Protein AF-A0A932M9T5-F1 (afdb_monomer)

Secondary structure (DSSP, 8-state):
-EEE-HHHHHHHHHHHHTTT-------EEEE-SGGGGGG--HHHHHHHHHHHHHT-TT-S-EEE--TTS--GGGHHHHHHHHSS-EEEHHHHHHHHHHHHTT-----TTS-TGGG--

Foldseek 3Di:
DEQAADVVVVVVCVVVVVVVDHDPFDDHVHDDDLVVLVVDDLVNVLVVQVVRLVVCVVDQEAEYEDPSRPCQQVQQVSCVVSVHHYYYPVLQVVLVVCVVVVNPDQDPNRTPSSNDD

Structure (mmCIF, N/CA/C/O backbone):
data_AF-A0A932M9T5-F1
#
_entry.id   AF-A0A932M9T5-F1
#
loop_
_atom_site.group_PDB
_atom_site.id
_atom_site.type_symbol
_atom_site.label_atom_id
_atom_site.label_alt_id
_atom_site.label_comp_id
_atom_site.label_asym_id
_atom_site.label_entity_id
_atom_site.label_seq_id
_atom_site.pdbx_PDB_ins_code
_atom_site.Cartn_x
_atom_site.Cartn_y
_atom_site.Cartn_z
_atom_site.occupancy
_atom_site.B_iso_or_equiv
_atom_site.auth_seq_id
_atom_site.auth_comp_id
_atom_site.auth_asym_id
_atom_site.auth_atom_id
_atom_site.pdbx_PDB_model_num
ATOM 1 N N . MET A 1 1 ? -1.866 3.970 2.776 1.00 90.44 1 MET A N 1
ATOM 2 C CA . MET A 1 1 ? -0.704 4.439 3.565 1.00 90.44 1 MET A CA 1
ATOM 3 C C . MET A 1 1 ? 0.364 4.945 2.610 1.00 90.44 1 MET A C 1
ATOM 5 O O . MET A 1 1 ? 0.526 4.365 1.544 1.00 90.44 1 MET A O 1
ATOM 9 N N . THR A 1 2 ? 1.087 6.006 2.955 1.00 93.06 2 THR A N 1
ATOM 10 C CA . THR A 1 2 ? 2.155 6.556 2.104 1.00 93.06 2 THR A CA 1
ATOM 11 C C . THR A 1 2 ? 3.406 6.860 2.935 1.00 93.06 2 THR A C 1
ATOM 13 O O . THR A 1 2 ? 3.322 6.959 4.159 1.00 93.06 2 THR A O 1
ATOM 16 N N . PRO A 1 3 ? 4.584 7.037 2.318 1.00 91.19 3 PRO A N 1
ATOM 17 C CA . PRO A 1 3 ? 5.711 7.614 3.033 1.00 91.19 3 PRO A CA 1
ATOM 18 C C . PRO A 1 3 ? 5.731 9.149 2.994 1.00 91.19 3 PRO A C 1
ATOM 20 O O . PRO A 1 3 ? 6.557 9.757 3.660 1.00 91.19 3 PRO A O 1
ATOM 23 N N . TYR A 1 4 ? 4.864 9.786 2.208 1.00 91.62 4 TYR A N 1
ATOM 24 C CA . TYR A 1 4 ? 5.035 11.180 1.811 1.00 91.62 4 TYR A CA 1
ATOM 25 C C . TYR A 1 4 ? 4.551 12.195 2.852 1.00 91.62 4 TYR A C 1
ATOM 27 O O . TYR A 1 4 ? 3.739 11.878 3.728 1.00 91.62 4 TYR A O 1
ATOM 35 N N . GLY A 1 5 ? 5.004 13.440 2.683 1.00 91.56 5 GLY A N 1
ATOM 36 C CA . GLY A 1 5 ? 4.396 14.626 3.286 1.00 91.56 5 GLY A CA 1
ATOM 37 C C . GLY A 1 5 ? 3.021 14.977 2.703 1.00 91.56 5 GLY A C 1
ATOM 38 O O . GLY A 1 5 ? 2.588 14.438 1.680 1.00 91.56 5 GLY A O 1
ATOM 39 N N . GLU A 1 6 ? 2.335 15.906 3.368 1.00 91.38 6 GLU A N 1
ATOM 40 C CA . GLU A 1 6 ? 0.940 16.285 3.103 1.00 91.38 6 GLU A CA 1
ATOM 41 C C . GLU A 1 6 ? 0.694 16.722 1.652 1.00 91.38 6 GLU A C 1
ATOM 43 O O . GLU A 1 6 ? -0.165 16.152 0.984 1.00 91.38 6 GLU A O 1
ATOM 48 N N . ALA A 1 7 ? 1.536 17.607 1.1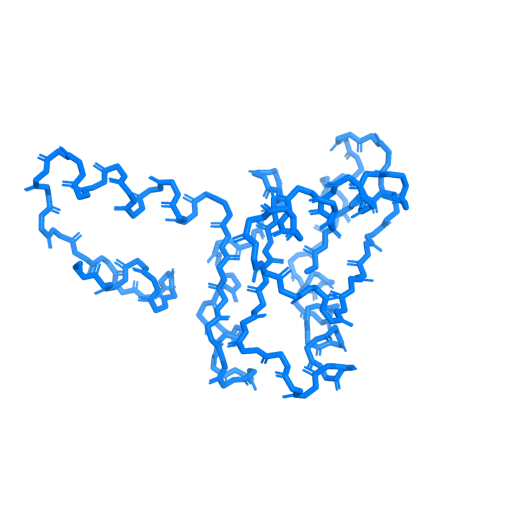07 1.00 92.25 7 ALA A N 1
ATOM 49 C CA . ALA A 1 7 ? 1.386 18.102 -0.263 1.00 92.25 7 ALA A CA 1
ATOM 50 C C . ALA A 1 7 ? 1.372 16.9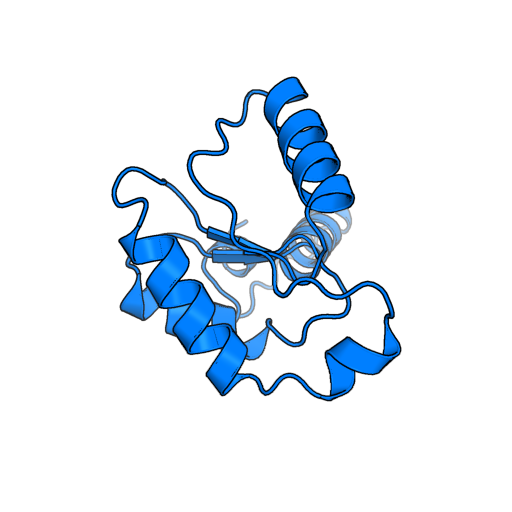78 -1.319 1.00 92.25 7 ALA A C 1
ATOM 52 O O . ALA A 1 7 ? 0.617 17.026 -2.288 1.00 92.25 7 ALA A O 1
ATOM 53 N N . THR A 1 8 ? 2.190 15.937 -1.137 1.00 92.88 8 THR A N 1
ATOM 54 C CA . THR A 1 8 ? 2.190 14.779 -2.050 1.00 92.88 8 THR A CA 1
ATOM 55 C C . THR A 1 8 ? 0.993 13.866 -1.786 1.00 92.88 8 THR A C 1
ATOM 57 O O . THR A 1 8 ? 0.426 13.303 -2.721 1.00 92.88 8 THR A O 1
ATOM 60 N N . ASN A 1 9 ? 0.562 13.730 -0.531 1.00 94.06 9 ASN A N 1
ATOM 61 C CA . ASN A 1 9 ? -0.640 12.969 -0.194 1.00 94.06 9 ASN A CA 1
ATOM 62 C C . ASN A 1 9 ? -1.898 13.572 -0.830 1.00 94.06 9 ASN A C 1
ATOM 64 O O . ASN A 1 9 ? -2.748 12.822 -1.310 1.00 94.06 9 ASN A O 1
ATOM 68 N N . ASP A 1 10 ? -1.991 14.896 -0.918 1.00 94.38 10 ASP A N 1
ATOM 69 C CA . ASP A 1 10 ? -3.107 15.573 -1.582 1.00 94.38 10 ASP A CA 1
ATOM 70 C C . ASP A 1 10 ? -3.089 15.389 -3.101 1.00 94.38 10 ASP A C 1
ATOM 72 O O . ASP A 1 10 ? -4.140 15.203 -3.722 1.00 94.38 10 ASP A O 1
ATOM 76 N N . GLN A 1 11 ? -1.900 15.328 -3.707 1.00 94.06 11 GLN A N 1
ATOM 77 C CA . GLN A 1 11 ? -1.762 14.943 -5.114 1.00 94.06 11 GLN A CA 1
ATOM 78 C C . GLN A 1 11 ? -2.237 13.505 -5.348 1.00 94.06 11 GLN A C 1
ATOM 80 O O . GLN A 1 11 ? -2.969 13.255 -6.306 1.00 94.06 11 GLN A O 1
ATOM 85 N N . VAL A 1 12 ? -1.886 12.565 -4.460 1.00 92.69 12 VAL A N 1
ATOM 86 C CA . VAL A 1 12 ? -2.369 11.174 -4.527 1.00 92.69 12 VAL A CA 1
ATOM 87 C C . VAL A 1 12 ? -3.895 11.134 -4.416 1.00 92.69 12 VAL A C 1
ATOM 89 O O . VAL A 1 12 ? -4.544 10.516 -5.261 1.00 92.69 12 VAL A O 1
ATOM 92 N N . LYS A 1 13 ? -4.485 11.834 -3.438 1.00 94.56 13 LYS A N 1
ATOM 93 C CA . LYS A 1 13 ? -5.947 11.922 -3.279 1.00 94.56 13 LYS A CA 1
ATOM 94 C C . LYS A 1 13 ? -6.623 12.461 -4.536 1.00 94.56 13 LYS A C 1
ATOM 96 O O . LYS A 1 13 ? -7.565 11.848 -5.025 1.00 94.56 13 LYS A O 1
ATOM 101 N N . THR A 1 14 ? -6.105 13.555 -5.088 1.00 95.62 14 THR A N 1
ATOM 102 C CA . THR A 1 14 ? -6.641 14.183 -6.304 1.00 95.62 14 THR A CA 1
ATOM 103 C C . THR A 1 14 ? -6.550 13.239 -7.502 1.00 95.62 14 THR A C 1
ATOM 105 O O . THR A 1 14 ? -7.518 13.058 -8.238 1.00 95.62 14 THR A O 1
ATOM 108 N N . PHE A 1 15 ? -5.402 12.586 -7.692 1.00 95.31 15 PHE A N 1
ATOM 109 C CA . PHE A 1 15 ? -5.170 11.684 -8.817 1.00 95.31 15 PHE A CA 1
ATOM 110 C C . PHE A 1 15 ? -6.145 10.500 -8.840 1.00 95.31 15 PHE A C 1
ATOM 112 O O . PHE A 1 15 ? -6.674 10.167 -9.907 1.00 95.31 15 PHE A O 1
ATOM 119 N N . PHE A 1 16 ? -6.365 9.862 -7.687 1.00 95.25 16 PHE A N 1
ATOM 120 C CA . PHE A 1 16 ? -7.285 8.730 -7.558 1.00 95.25 16 PHE A CA 1
ATOM 121 C C . PHE A 1 16 ? -8.751 9.177 -7.512 1.00 95.25 16 PHE A C 1
ATOM 123 O O . PHE A 1 16 ? -9.589 8.539 -8.148 1.00 95.25 16 PHE A O 1
ATOM 130 N N . GLY A 1 17 ? -9.045 10.314 -6.874 1.00 96.00 17 GLY A N 1
ATOM 131 C CA . GLY A 1 17 ? -10.371 10.939 -6.872 1.00 96.00 17 GLY A CA 1
ATOM 132 C C . GLY A 1 17 ? -10.880 11.230 -8.281 1.00 96.00 17 GLY A C 1
ATOM 133 O O . GLY A 1 17 ? -11.985 10.833 -8.640 1.00 96.00 17 GLY A O 1
ATOM 134 N N . ASN A 1 18 ? -10.023 11.788 -9.139 1.00 96.88 18 ASN A N 1
ATOM 135 C CA . ASN A 1 18 ? -10.345 12.042 -10.548 1.00 96.88 18 ASN A CA 1
ATOM 136 C C . ASN A 1 18 ? -10.578 10.761 -11.375 1.00 96.88 18 ASN A C 1
ATOM 138 O O . ASN A 1 18 ? -11.020 10.844 -12.518 1.00 96.88 18 ASN A O 1
ATOM 142 N N . ARG A 1 19 ? -10.267 9.580 -10.828 1.00 96.44 19 ARG A N 1
ATOM 143 C CA . ARG A 1 19 ? -10.488 8.262 -11.448 1.00 96.44 19 ARG A CA 1
ATOM 144 C C . ARG A 1 19 ? -11.649 7.495 -10.815 1.00 96.44 19 ARG A C 1
ATOM 146 O O . ARG A 1 19 ? -11.813 6.315 -11.101 1.00 96.44 19 ARG A O 1
ATOM 153 N N . GLY A 1 20 ? -12.444 8.155 -9.973 1.00 97.00 20 GLY A N 1
ATOM 154 C CA . GLY A 1 20 ? -13.628 7.571 -9.344 1.00 97.00 20 GLY A CA 1
ATOM 155 C C . GLY A 1 20 ? -13.355 6.810 -8.046 1.00 97.00 20 GLY A C 1
ATOM 156 O O . GLY A 1 20 ? -14.274 6.197 -7.516 1.00 97.00 20 GLY A O 1
ATOM 157 N N . PHE A 1 21 ? -12.133 6.853 -7.507 1.00 97.00 21 PHE A N 1
ATOM 158 C CA . PHE A 1 21 ? -11.843 6.259 -6.201 1.00 97.00 21 PHE A CA 1
ATOM 159 C C . PHE A 1 21 ? -12.120 7.250 -5.074 1.00 97.00 21 PHE A C 1
ATOM 161 O O . PHE A 1 21 ? -11.624 8.377 -5.085 1.00 97.00 21 PHE A O 1
ATOM 168 N N . GLN A 1 22 ? -12.832 6.802 -4.045 1.00 96.75 22 GLN A N 1
ATOM 169 C CA . GLN A 1 22 ? -12.983 7.558 -2.809 1.00 96.7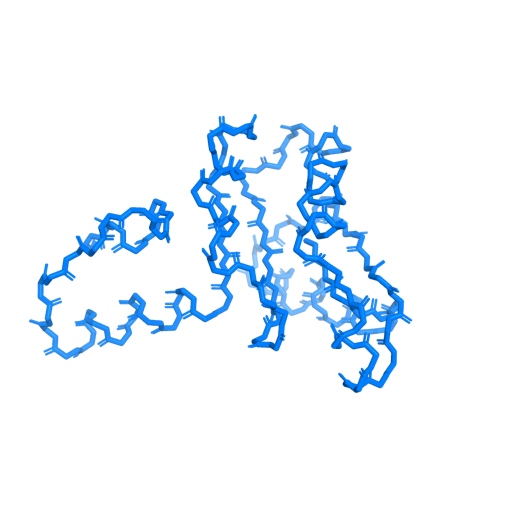5 22 GLN A CA 1
ATOM 170 C C . GLN A 1 22 ? -11.830 7.235 -1.852 1.00 96.75 22 GLN A C 1
ATOM 172 O O . GLN A 1 22 ? -11.684 6.107 -1.385 1.00 96.75 22 G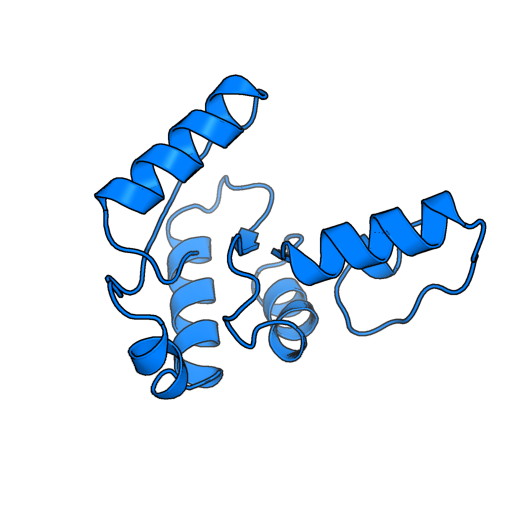LN A O 1
ATOM 177 N N . ILE A 1 23 ? -11.011 8.237 -1.529 1.00 95.88 23 ILE A N 1
ATOM 178 C CA . ILE A 1 23 ? -9.926 8.082 -0.557 1.00 95.88 23 ILE A CA 1
ATOM 179 C C . ILE A 1 23 ? -10.432 8.483 0.828 1.00 95.88 23 ILE A C 1
ATOM 181 O O . ILE A 1 23 ? -10.434 9.661 1.176 1.00 95.88 23 ILE A O 1
ATOM 185 N N . VAL A 1 24 ? -10.863 7.491 1.609 1.00 96.38 24 VAL A N 1
ATOM 186 C CA . VAL A 1 24 ? -11.467 7.704 2.938 1.00 96.38 24 VAL A CA 1
ATOM 187 C C . VAL A 1 24 ? -10.447 7.988 4.044 1.00 96.38 24 VAL A C 1
ATOM 189 O O . VAL A 1 24 ? -10.759 8.678 5.008 1.00 96.38 24 VAL A O 1
ATOM 192 N N . GLN A 1 25 ? -9.204 7.516 3.892 1.00 95.44 25 GLN A N 1
ATOM 193 C CA . GLN A 1 25 ? -8.137 7.756 4.862 1.00 95.44 25 GLN A CA 1
ATOM 194 C C . GLN A 1 25 ? -6.753 7.762 4.209 1.00 95.44 25 GLN A C 1
ATOM 196 O O . GLN A 1 25 ? -6.432 6.925 3.361 1.00 95.44 25 GLN A O 1
ATOM 201 N N . VAL A 1 26 ? -5.897 8.685 4.652 1.00 94.75 26 VAL A N 1
ATOM 202 C CA . VAL A 1 26 ? -4.477 8.738 4.290 1.00 94.75 26 VAL A CA 1
ATOM 203 C C . VAL A 1 26 ? -3.652 9.074 5.521 1.00 94.75 26 VAL A C 1
ATOM 205 O O . VAL A 1 26 ? -3.852 10.109 6.143 1.00 94.75 26 VAL A O 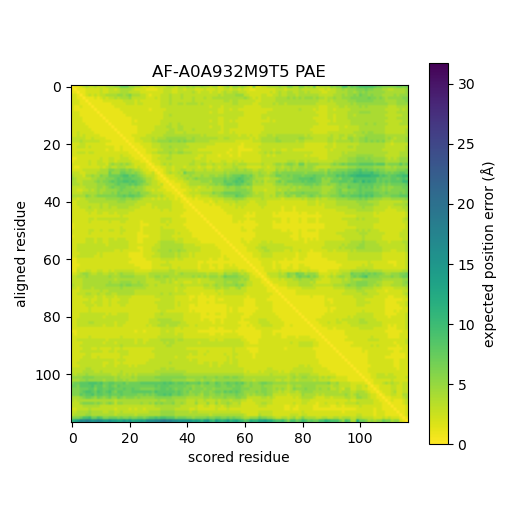1
ATOM 208 N N . GLN A 1 27 ? -2.654 8.241 5.806 1.00 92.69 27 GLN A N 1
ATOM 209 C CA . GLN A 1 27 ? -1.584 8.571 6.742 1.00 92.69 27 GLN A CA 1
ATOM 210 C C . GLN A 1 27 ? -0.248 8.390 6.028 1.00 92.69 27 GLN A C 1
ATOM 212 O O . GLN A 1 27 ? 0.019 7.332 5.437 1.00 92.69 27 GLN A O 1
ATOM 217 N N . GLY A 1 28 ? 0.533 9.468 6.045 1.00 90.56 28 GLY A N 1
ATOM 218 C CA . GLY A 1 28 ? 1.886 9.535 5.520 1.00 90.56 28 GLY A CA 1
ATOM 219 C C . GLY A 1 28 ? 2.922 9.476 6.638 1.00 90.56 28 GLY A C 1
ATOM 220 O O . GLY A 1 28 ? 2.639 9.896 7.757 1.00 90.56 28 GLY A O 1
ATOM 221 N N . LEU A 1 29 ? 4.131 9.005 6.331 1.00 90.06 29 LEU A N 1
ATOM 222 C CA . LEU A 1 29 ? 5.285 9.087 7.240 1.00 90.06 29 LEU A CA 1
ATOM 223 C C . LEU A 1 29 ? 5.951 10.476 7.257 1.00 90.06 29 LEU A C 1
ATOM 225 O O . LEU A 1 29 ? 6.913 10.675 7.993 1.00 90.06 29 LEU A O 1
ATOM 229 N N . GLY A 1 30 ? 5.473 11.429 6.447 1.00 89.75 30 GLY A N 1
ATOM 230 C CA . GLY A 1 30 ? 6.000 12.796 6.429 1.00 89.75 30 GLY A CA 1
ATOM 231 C C . GLY A 1 30 ? 7.395 12.922 5.813 1.00 89.75 30 GLY A C 1
ATOM 232 O O . GLY A 1 30 ? 8.105 13.879 6.098 1.00 89.75 30 GLY A O 1
ATOM 233 N N . MET A 1 31 ? 7.819 11.956 4.996 1.00 88.44 31 MET A N 1
ATOM 234 C CA . MET A 1 31 ? 9.169 11.938 4.439 1.00 88.44 31 MET A CA 1
ATOM 235 C C . MET A 1 31 ? 9.273 12.818 3.204 1.00 88.44 31 MET A C 1
ATOM 237 O O . MET A 1 31 ? 8.503 12.669 2.252 1.00 88.44 31 MET A O 1
ATOM 241 N N . GLU A 1 32 ? 10.282 13.684 3.205 1.00 83.56 32 GLU A N 1
ATOM 242 C CA . GLU A 1 32 ? 10.606 14.554 2.071 1.00 83.56 32 GLU A CA 1
ATOM 243 C C . GLU A 1 32 ? 11.755 13.999 1.225 1.00 83.56 32 GLU A C 1
ATOM 245 O O . GLU A 1 32 ? 11.785 14.184 0.008 1.00 83.56 32 GLU A O 1
ATOM 250 N N . ARG A 1 33 ? 12.705 13.283 1.843 1.00 85.12 33 ARG A N 1
ATOM 251 C CA . ARG A 1 33 ? 13.891 12.765 1.152 1.00 85.12 33 ARG A CA 1
ATOM 252 C C . ARG A 1 33 ? 13.841 11.251 1.046 1.00 85.12 33 ARG A C 1
ATOM 254 O O . ARG A 1 33 ? 13.606 10.544 2.021 1.00 85.12 33 ARG A O 1
ATOM 261 N N . ASN A 1 34 ? 14.195 10.737 -0.130 1.00 82.94 34 ASN A N 1
ATOM 262 C CA . ASN A 1 34 ? 14.238 9.293 -0.383 1.00 82.94 34 ASN A CA 1
ATOM 263 C C . ASN A 1 34 ? 15.176 8.535 0.568 1.00 82.94 34 ASN A C 1
ATOM 265 O O . ASN A 1 34 ? 14.910 7.381 0.882 1.00 82.94 34 ASN A O 1
ATOM 269 N N . VAL A 1 35 ? 16.262 9.166 1.031 1.00 86.69 35 VAL A N 1
ATOM 270 C CA . VAL A 1 35 ? 17.219 8.532 1.953 1.00 86.69 35 VAL A CA 1
ATOM 271 C C . VAL A 1 35 ? 16.582 8.178 3.297 1.00 86.69 35 VAL A C 1
ATOM 273 O O . VAL A 1 35 ? 16.974 7.194 3.918 1.00 86.69 35 VAL A O 1
ATOM 276 N N . ASP A 1 36 ? 15.554 8.918 3.716 1.00 87.25 36 ASP A N 1
ATOM 277 C CA . ASP A 1 36 ? 14.888 8.706 5.001 1.00 87.25 36 ASP A CA 1
ATOM 278 C C . ASP A 1 36 ? 14.025 7.430 4.993 1.00 87.25 36 ASP A C 1
ATOM 280 O O . ASP A 1 36 ? 13.849 6.808 6.039 1.00 87.25 36 ASP A O 1
ATOM 284 N N . LEU A 1 37 ? 13.600 6.954 3.811 1.00 86.19 37 LEU A N 1
ATOM 285 C CA . LEU A 1 37 ? 12.883 5.680 3.649 1.00 86.19 37 LEU A CA 1
ATOM 286 C C .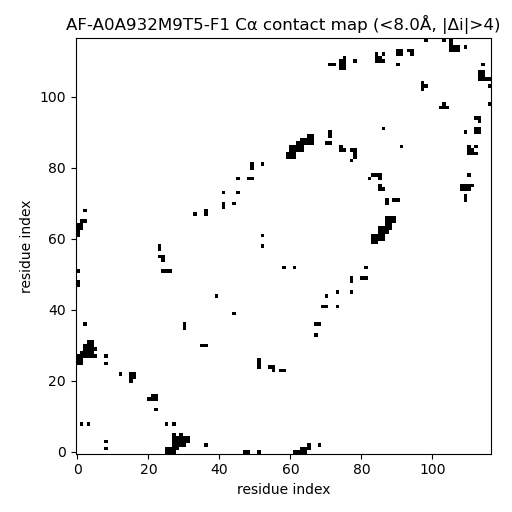 LEU A 1 37 ? 13.706 4.480 4.126 1.00 86.19 37 LEU A C 1
ATOM 288 O O . LEU A 1 37 ? 13.142 3.498 4.597 1.00 86.19 37 LEU A O 1
ATOM 292 N N . THR A 1 38 ? 15.036 4.559 4.023 1.00 85.75 38 THR A N 1
ATOM 293 C CA . THR A 1 38 ? 15.935 3.465 4.431 1.00 85.75 38 THR A CA 1
ATOM 294 C C . THR A 1 38 ? 15.954 3.248 5.944 1.00 85.75 38 THR A C 1
ATOM 296 O O . THR A 1 38 ? 16.413 2.211 6.414 1.00 85.75 38 THR A O 1
ATOM 299 N N . ARG A 1 39 ? 15.447 4.220 6.711 1.00 87.75 39 ARG A N 1
ATOM 300 C CA . ARG A 1 39 ? 15.407 4.198 8.176 1.00 87.75 39 ARG A CA 1
ATOM 301 C C . ARG A 1 39 ? 14.089 3.656 8.727 1.00 87.75 39 ARG A C 1
ATOM 303 O O . ARG A 1 39 ? 13.966 3.534 9.941 1.00 87.75 39 ARG A O 1
ATOM 310 N N . VAL A 1 40 ? 13.115 3.365 7.862 1.00 89.81 40 VAL A N 1
ATOM 311 C CA . VAL A 1 40 ? 11.811 2.829 8.266 1.00 89.81 40 VAL A CA 1
ATOM 312 C C . VAL A 1 40 ? 11.879 1.316 8.273 1.00 89.81 40 VAL A C 1
ATOM 314 O O . VAL A 1 40 ? 12.142 0.700 7.238 1.00 89.81 40 VAL A O 1
ATOM 317 N N . SER A 1 41 ? 11.619 0.707 9.425 1.00 92.06 41 SER A N 1
ATOM 318 C CA . SER A 1 41 ? 11.534 -0.747 9.505 1.00 92.06 41 SER A CA 1
ATOM 319 C C . SER A 1 41 ? 10.220 -1.250 8.905 1.00 92.06 41 SER A C 1
ATOM 321 O O . SER A 1 41 ? 9.184 -0.582 8.946 1.00 92.06 41 SER A O 1
ATOM 323 N N . SER A 1 42 ? 10.234 -2.472 8.377 1.00 92.50 42 SER A N 1
ATOM 324 C CA . SER A 1 42 ? 9.012 -3.128 7.902 1.00 92.50 42 SER A CA 1
ATOM 325 C C . SER A 1 42 ? 7.977 -3.313 9.019 1.00 92.50 42 SER A C 1
ATOM 327 O O . SER A 1 42 ? 6.786 -3.239 8.751 1.00 92.50 42 SER A O 1
ATOM 329 N N . GLU A 1 43 ? 8.416 -3.474 10.271 1.00 94.25 43 GLU A N 1
ATOM 330 C CA . GLU A 1 43 ? 7.548 -3.520 11.455 1.00 94.25 43 GLU A CA 1
ATOM 331 C C . GLU A 1 43 ? 6.819 -2.187 11.685 1.00 94.25 43 GLU A C 1
ATOM 333 O O . GLU A 1 43 ? 5.600 -2.169 11.847 1.00 94.25 43 GLU A O 1
ATOM 338 N N . GLN A 1 44 ? 7.529 -1.054 11.608 1.00 93.44 44 GLN A N 1
ATOM 339 C CA . GLN A 1 44 ? 6.907 0.271 11.693 1.00 93.44 44 GLN A CA 1
ATOM 340 C C . GLN A 1 44 ? 5.873 0.470 10.583 1.00 93.44 44 GLN A C 1
ATOM 342 O O . GLN A 1 44 ? 4.782 0.981 10.835 1.00 93.44 44 GLN A O 1
ATOM 347 N N . VAL A 1 45 ? 6.197 0.044 9.357 1.00 95.00 45 VAL A N 1
ATOM 348 C CA . VAL A 1 45 ? 5.254 0.114 8.235 1.00 95.00 45 VAL A CA 1
ATOM 349 C C . VAL A 1 45 ? 4.035 -0.770 8.474 1.00 95.00 45 VAL A C 1
ATOM 351 O O . VAL A 1 45 ? 2.917 -0.336 8.210 1.00 95.00 45 VAL A O 1
ATOM 354 N N . TYR A 1 46 ? 4.240 -1.981 8.988 1.00 96.38 46 TYR A N 1
ATOM 355 C CA . TYR A 1 46 ? 3.175 -2.929 9.285 1.00 96.38 46 TYR A CA 1
ATOM 356 C C . TYR A 1 46 ? 2.190 -2.367 10.316 1.00 96.38 46 TYR A C 1
ATOM 358 O O . TYR A 1 46 ? 0.998 -2.271 10.029 1.00 96.38 46 TYR A O 1
ATOM 366 N N . HIS A 1 47 ? 2.671 -1.908 11.473 1.00 95.94 47 HIS A N 1
ATOM 367 C CA . HIS A 1 47 ? 1.798 -1.350 12.510 1.00 95.94 47 HIS A CA 1
ATOM 368 C C . HIS A 1 47 ? 1.061 -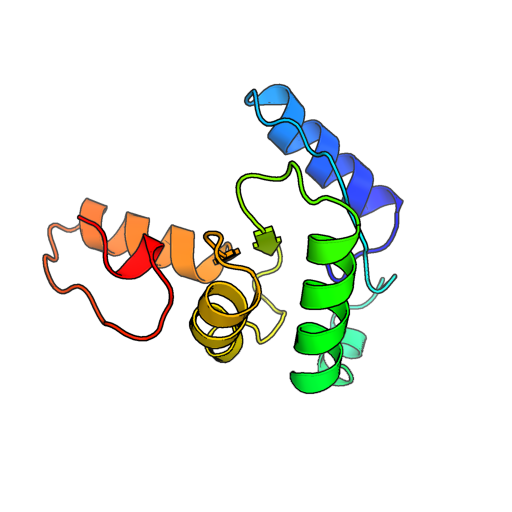0.098 12.039 1.00 95.94 47 HIS A C 1
ATOM 370 O O . HIS A 1 47 ? -0.148 0.017 12.232 1.00 95.94 47 HIS A O 1
ATOM 376 N N . LEU A 1 48 ? 1.755 0.800 11.339 1.00 95.19 48 LEU A N 1
ATOM 377 C CA . LEU A 1 48 ? 1.128 1.997 10.792 1.00 95.19 48 LEU A CA 1
ATOM 378 C C . LEU A 1 48 ? 0.045 1.657 9.757 1.00 95.19 48 LEU A C 1
ATOM 380 O O . LEU A 1 48 ? -1.004 2.296 9.716 1.00 95.19 48 LEU A O 1
ATOM 384 N N . ALA A 1 49 ? 0.267 0.637 8.930 1.00 97.06 49 ALA A N 1
ATOM 385 C CA . ALA A 1 49 ? -0.726 0.161 7.977 1.00 97.06 49 ALA A CA 1
ATOM 386 C C . ALA A 1 49 ? -1.985 -0.378 8.674 1.00 97.06 49 ALA A C 1
ATOM 388 O O . ALA A 1 49 ? -3.095 -0.061 8.236 1.00 97.06 49 ALA A O 1
ATOM 389 N N . LEU A 1 50 ? -1.824 -1.124 9.773 1.00 97.56 50 LEU A N 1
ATOM 390 C CA . LEU A 1 50 ? -2.941 -1.595 10.596 1.00 97.56 50 LEU A CA 1
ATOM 391 C C . LEU A 1 50 ? -3.710 -0.435 11.232 1.00 97.56 50 LEU A C 1
ATOM 393 O O . LEU A 1 50 ? -4.937 -0.404 11.154 1.00 97.56 50 LEU A O 1
ATOM 397 N N . GLU A 1 51 ? -3.014 0.555 11.794 1.00 96.81 51 GLU A N 1
ATOM 398 C CA . GLU A 1 51 ? -3.650 1.751 12.362 1.00 96.81 51 GLU A CA 1
ATOM 399 C C . GLU A 1 51 ? -4.474 2.512 11.320 1.00 96.81 51 GLU A C 1
ATOM 401 O O . GLU A 1 51 ? -5.606 2.918 11.582 1.00 96.81 51 GLU A O 1
ATOM 406 N N . VAL A 1 52 ? -3.920 2.700 10.120 1.00 96.69 52 VAL A N 1
ATOM 407 C CA . VAL A 1 52 ? -4.614 3.362 9.007 1.00 96.69 52 VAL A CA 1
ATOM 408 C C . VAL A 1 52 ? -5.871 2.601 8.621 1.00 96.69 52 VAL A C 1
ATOM 410 O O . VAL A 1 52 ? -6.922 3.212 8.438 1.00 96.69 52 VAL A O 1
ATOM 413 N N . ALA A 1 53 ? -5.768 1.279 8.510 1.00 97.62 53 ALA A N 1
ATOM 414 C CA . ALA A 1 53 ? -6.887 0.424 8.152 1.00 97.62 53 ALA A CA 1
ATOM 415 C C . ALA A 1 53 ? -7.971 0.398 9.244 1.00 97.62 53 ALA A C 1
ATOM 417 O O . ALA A 1 53 ? -9.157 0.345 8.917 1.00 97.62 53 ALA A O 1
ATOM 418 N N . ALA A 1 54 ? -7.587 0.468 10.521 1.00 97.44 54 ALA A N 1
ATOM 419 C CA . ALA A 1 54 ? -8.512 0.529 11.652 1.00 97.44 54 ALA A CA 1
ATOM 420 C C . ALA A 1 54 ? -9.271 1.864 11.727 1.00 97.44 54 ALA A C 1
ATOM 422 O O . ALA A 1 54 ? -10.429 1.891 12.134 1.00 97.44 54 ALA A O 1
ATOM 423 N N . LYS A 1 55 ? -8.651 2.971 11.294 1.00 97.75 55 LYS A N 1
ATOM 424 C CA . LYS A 1 55 ? -9.289 4.300 11.236 1.00 97.75 55 LYS A CA 1
ATOM 425 C C . LYS A 1 55 ? -10.314 4.454 10.106 1.00 97.75 55 LYS A C 1
ATOM 427 O O . LYS A 1 55 ? -11.004 5.466 10.085 1.00 97.75 55 LYS A O 1
ATOM 432 N N . ALA A 1 56 ? -10.381 3.504 9.175 1.00 97.19 56 ALA A N 1
ATOM 433 C CA . ALA A 1 56 ? -11.319 3.505 8.054 1.00 97.19 56 ALA A CA 1
ATOM 434 C C . ALA A 1 56 ? -11.903 2.097 7.842 1.00 97.19 56 ALA A C 1
ATOM 436 O O . ALA A 1 56 ? -11.506 1.391 6.904 1.00 97.19 56 ALA A O 1
ATOM 437 N N . PRO A 1 57 ? -12.790 1.629 8.739 1.00 96.44 57 PRO A N 1
ATOM 438 C CA . PRO A 1 57 ? -13.416 0.310 8.623 1.00 96.44 57 PRO A CA 1
ATOM 439 C C . PRO A 1 57 ? -14.240 0.142 7.336 1.00 96.44 57 PRO A C 1
ATOM 441 O O . PRO A 1 57 ? -14.374 -0.973 6.843 1.00 96.44 57 PRO A O 1
ATOM 444 N N . GLU A 1 58 ? -14.742 1.235 6.766 1.00 96.69 58 GLU A N 1
ATOM 445 C CA . GLU A 1 58 ? -15.490 1.287 5.509 1.00 96.69 58 GLU A CA 1
ATOM 446 C C . GLU A 1 58 ? -14.615 1.169 4.253 1.00 96.69 58 GLU A C 1
ATOM 448 O O . GLU A 1 58 ? -15.141 0.964 3.162 1.00 96.69 58 GLU A O 1
ATOM 453 N N . ALA A 1 59 ? -13.288 1.301 4.374 1.00 97.75 59 ALA A N 1
ATOM 454 C CA . ALA A 1 59 ? -12.396 1.184 3.226 1.00 97.75 59 ALA A CA 1
ATOM 455 C C . ALA A 1 59 ? -12.415 -0.244 2.663 1.00 97.75 59 ALA A C 1
ATOM 457 O O . ALA A 1 59 ? -12.197 -1.201 3.406 1.00 97.75 59 ALA A O 1
ATOM 458 N N . GLU A 1 60 ? -12.579 -0.380 1.346 1.00 97.94 60 GLU A N 1
ATOM 459 C CA . GLU A 1 60 ? -12.613 -1.677 0.652 1.00 97.94 60 GLU A CA 1
ATOM 460 C C . GLU A 1 60 ? -11.218 -2.273 0.420 1.00 97.94 60 GLU A C 1
ATOM 462 O O . GLU A 1 60 ? -11.078 -3.483 0.265 1.00 97.94 60 GLU A O 1
ATOM 467 N N . ALA A 1 61 ? -10.176 -1.438 0.407 1.00 97.62 61 ALA A N 1
ATOM 468 C CA . ALA A 1 61 ? -8.794 -1.853 0.198 1.00 97.62 61 ALA A CA 1
ATOM 469 C C . ALA A 1 61 ? -7.803 -0.884 0.858 1.00 97.62 61 ALA A C 1
ATOM 471 O O . ALA A 1 61 ? -8.092 0.299 1.053 1.00 97.62 61 ALA A O 1
ATOM 472 N N . LEU A 1 62 ? -6.597 -1.377 1.145 1.00 97.75 62 LEU A N 1
ATOM 473 C CA . LEU A 1 62 ? -5.456 -0.557 1.551 1.00 97.75 62 LEU A CA 1
ATOM 474 C C . LEU A 1 62 ? -4.474 -0.420 0.385 1.00 97.75 62 LEU A C 1
ATOM 476 O O . LEU A 1 62 ? -4.051 -1.416 -0.194 1.00 97.75 62 LEU A O 1
ATOM 480 N N . TYR A 1 63 ? -4.059 0.810 0.076 1.00 97.25 63 TYR A N 1
ATOM 481 C CA . TYR A 1 63 ? -3.127 1.080 -1.020 1.00 97.25 63 TYR A CA 1
ATOM 482 C C . TYR A 1 63 ? -1.794 1.689 -0.557 1.00 97.25 63 TYR A C 1
ATOM 484 O O . TYR A 1 63 ? -1.772 2.596 0.288 1.00 97.25 63 TYR A O 1
ATOM 492 N N . PHE A 1 64 ? -0.696 1.217 -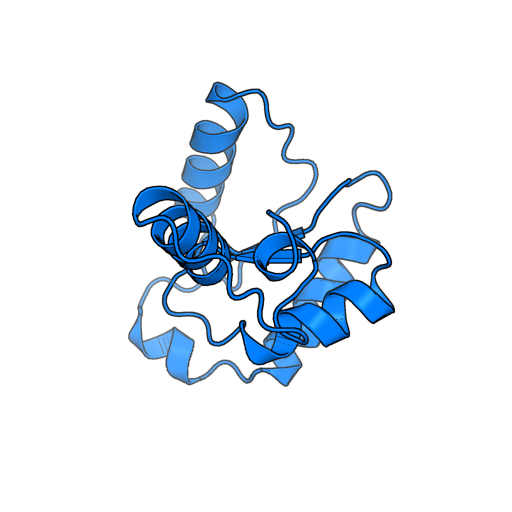1.157 1.00 96.88 64 PHE A N 1
ATOM 493 C CA . PHE A 1 64 ? 0.665 1.744 -1.032 1.00 96.88 64 PHE A CA 1
ATOM 494 C C . PHE A 1 64 ? 1.171 2.280 -2.390 1.00 96.88 64 PHE A C 1
ATOM 496 O O . PHE A 1 64 ? 1.576 1.496 -3.252 1.00 96.88 64 PHE A O 1
ATOM 503 N N . PRO A 1 65 ? 1.209 3.609 -2.598 1.00 93.38 65 PRO A N 1
ATOM 504 C CA . PRO A 1 65 ? 1.593 4.211 -3.879 1.00 93.38 65 PRO A CA 1
ATOM 505 C C . PRO A 1 65 ? 3.106 4.253 -4.153 1.00 93.38 65 PRO A C 1
ATOM 507 O O . PRO A 1 65 ? 3.509 4.642 -5.248 1.00 93.38 65 PRO A O 1
ATOM 510 N N . CYS A 1 66 ? 3.961 3.915 -3.182 1.00 90.75 66 CYS A N 1
ATOM 511 C CA . CYS A 1 66 ? 5.404 4.141 -3.281 1.00 90.75 66 CYS A CA 1
ATOM 512 C C . CYS A 1 66 ? 6.178 2.895 -3.726 1.00 90.75 66 CYS A C 1
ATOM 514 O O . CYS A 1 66 ? 6.151 1.880 -3.039 1.00 90.75 66 CYS A O 1
ATOM 516 N N . SER A 1 67 ? 6.979 3.022 -4.791 1.00 87.69 67 SER A N 1
ATOM 517 C CA . SER A 1 67 ? 7.850 1.943 -5.292 1.00 87.69 67 SER A CA 1
ATOM 518 C C . SER A 1 67 ? 9.109 1.692 -4.461 1.00 87.69 67 SER A C 1
ATOM 520 O O . SER A 1 67 ? 9.791 0.697 -4.682 1.00 87.69 67 SER A O 1
ATOM 522 N N . ARG A 1 68 ? 9.458 2.599 -3.541 1.00 89.38 68 ARG A N 1
ATOM 523 C CA . ARG A 1 68 ? 10.689 2.520 -2.734 1.00 89.38 68 ARG A CA 1
ATOM 524 C C . ARG A 1 68 ? 10.456 2.030 -1.310 1.00 89.38 68 ARG A C 1
ATOM 526 O O . ARG A 1 68 ? 11.420 1.726 -0.618 1.00 89.38 68 ARG A O 1
ATOM 533 N N . LEU A 1 69 ? 9.203 1.974 -0.863 1.00 89.06 69 LEU A N 1
ATOM 534 C CA . LEU A 1 69 ? 8.881 1.448 0.455 1.00 89.06 69 LEU A CA 1
ATOM 535 C C . LEU A 1 69 ? 8.869 -0.083 0.380 1.00 89.06 69 LEU A C 1
ATOM 537 O O . LEU A 1 69 ? 8.156 -0.660 -0.440 1.00 89.06 69 LEU A O 1
ATOM 541 N N . ALA A 1 70 ? 9.661 -0.742 1.224 1.00 88.62 70 ALA A N 1
ATOM 542 C CA . ALA A 1 70 ? 9.804 -2.195 1.226 1.00 88.62 70 ALA A CA 1
ATOM 543 C C . ALA A 1 70 ? 8.575 -2.878 1.861 1.00 88.62 70 ALA A C 1
ATOM 545 O O . ALA A 1 70 ? 8.601 -3.273 3.025 1.00 88.62 70 ALA A O 1
ATOM 546 N N . VAL A 1 71 ? 7.484 -2.979 1.092 1.00 93.50 71 VAL A N 1
ATOM 547 C CA . VAL A 1 71 ? 6.175 -3.470 1.572 1.00 93.50 71 VAL A CA 1
ATOM 548 C C . VAL A 1 71 ? 5.726 -4.794 0.969 1.00 93.50 71 VAL A C 1
ATOM 550 O O . VAL A 1 71 ? 4.718 -5.335 1.402 1.00 93.50 71 VAL A O 1
ATOM 553 N N . VAL A 1 72 ? 6.448 -5.339 -0.013 1.00 93.31 72 VAL A N 1
ATOM 554 C CA . VAL A 1 72 ? 6.012 -6.541 -0.748 1.00 93.31 72 VAL A CA 1
ATOM 555 C C . VAL A 1 72 ? 5.826 -7.748 0.179 1.00 93.31 72 VAL A C 1
ATOM 557 O O . VAL A 1 72 ? 4.828 -8.453 0.070 1.00 93.31 72 VAL A O 1
ATOM 560 N N . SER A 1 73 ? 6.734 -7.947 1.137 1.00 93.38 73 SER A N 1
ATOM 561 C CA . SER A 1 73 ? 6.630 -9.012 2.145 1.00 93.38 73 SER A CA 1
ATOM 562 C C . SER A 1 73 ? 5.525 -8.778 3.179 1.00 93.38 73 SER A C 1
ATOM 564 O O . SER A 1 73 ? 5.152 -9.707 3.888 1.00 93.38 73 SER A O 1
ATOM 566 N N . LEU A 1 74 ? 4.992 -7.556 3.272 1.00 96.25 74 LEU A N 1
ATOM 567 C CA . LEU A 1 74 ? 3.935 -7.193 4.214 1.00 96.25 74 LEU A CA 1
ATOM 568 C C . LEU A 1 74 ? 2.535 -7.403 3.639 1.00 96.25 74 LEU A C 1
ATOM 570 O O . LEU A 1 74 ? 1.580 -7.409 4.406 1.00 96.25 74 LEU A O 1
ATOM 574 N N . ILE A 1 75 ? 2.395 -7.585 2.322 1.00 97.12 75 ILE A N 1
ATOM 575 C CA . ILE A 1 75 ? 1.086 -7.635 1.657 1.00 97.12 75 ILE A CA 1
ATOM 576 C C . ILE A 1 75 ? 0.222 -8.763 2.233 1.00 97.12 75 ILE A C 1
ATOM 578 O O . ILE A 1 75 ? -0.853 -8.490 2.753 1.00 97.12 75 ILE A O 1
ATOM 582 N N . ALA A 1 76 ? 0.691 -10.015 2.185 1.00 97.12 76 ALA A N 1
ATOM 583 C CA . ALA A 1 76 ? -0.090 -11.153 2.672 1.00 97.12 76 ALA A CA 1
ATOM 584 C C . ALA A 1 76 ? -0.372 -11.099 4.191 1.00 97.12 76 ALA A C 1
ATOM 586 O O . ALA A 1 76 ? -1.533 -11.279 4.561 1.00 97.12 76 ALA A O 1
ATOM 587 N N . PRO A 1 77 ? 0.606 -10.787 5.071 1.00 97.31 77 PRO A N 1
ATOM 588 C CA . PRO A 1 77 ? 0.329 -10.569 6.493 1.00 97.31 77 PRO A CA 1
ATOM 589 C C . PRO A 1 77 ? -0.724 -9.485 6.751 1.00 97.31 77 PRO A C 1
ATOM 591 O O . PRO A 1 77 ? -1.639 -9.689 7.543 1.00 97.31 77 PRO A O 1
ATOM 594 N N . LEU A 1 78 ? -0.640 -8.350 6.049 1.00 97.94 78 LEU A N 1
ATOM 595 C CA . LEU A 1 78 ? -1.612 -7.269 6.195 1.00 97.94 78 LEU A CA 1
ATOM 596 C C . LEU A 1 78 ? -2.998 -7.682 5.695 1.00 97.94 78 LEU A C 1
ATOM 598 O O . LEU A 1 78 ? -3.982 -7.380 6.356 1.00 97.94 78 LEU A O 1
ATOM 602 N N . GLU A 1 79 ? -3.111 -8.386 4.567 1.00 98.12 79 GLU A N 1
ATOM 603 C CA . GLU A 1 79 ? -4.408 -8.883 4.086 1.00 98.12 79 GLU A CA 1
ATOM 604 C C . GLU A 1 79 ? -5.054 -9.880 5.052 1.00 98.12 79 GLU A C 1
ATOM 606 O O . GLU A 1 79 ? -6.281 -9.892 5.182 1.00 98.12 79 GLU A O 1
ATOM 611 N N . GLN A 1 80 ? -4.243 -10.713 5.711 1.00 97.69 80 GLN A N 1
ATOM 612 C CA . GLN A 1 80 ? -4.709 -11.655 6.724 1.00 97.69 80 GLN A CA 1
ATOM 613 C C . GLN A 1 80 ? -5.258 -10.920 7.952 1.00 97.69 80 GLN A C 1
ATOM 615 O O . GLN A 1 80 ? -6.336 -11.266 8.427 1.00 97.69 80 GLN A O 1
ATOM 620 N N . GLU A 1 81 ? -4.550 -9.897 8.430 1.00 98.00 81 GLU A N 1
ATOM 621 C CA . GLU A 1 81 ? -4.936 -9.141 9.627 1.00 98.00 81 GLU A CA 1
ATOM 622 C C . GLU A 1 81 ? -6.111 -8.184 9.366 1.00 98.00 81 GLU A C 1
ATOM 624 O O . GLU A 1 81 ? -7.039 -8.064 10.160 1.00 98.00 81 GLU A O 1
ATOM 629 N N . ILE A 1 82 ? -6.098 -7.499 8.221 1.00 97.38 82 ILE A N 1
ATOM 630 C CA . ILE A 1 82 ? -7.075 -6.461 7.866 1.00 97.38 82 ILE A CA 1
ATOM 631 C C . ILE A 1 82 ? -8.362 -7.070 7.281 1.00 97.38 82 ILE A C 1
ATOM 633 O O . ILE A 1 82 ? -9.409 -6.415 7.261 1.00 97.38 82 ILE A O 1
ATOM 637 N N . GLY A 1 83 ? -8.286 -8.287 6.733 1.00 97.56 83 GLY A N 1
ATOM 638 C CA . GLY A 1 83 ? -9.387 -8.966 6.041 1.00 97.56 83 GLY A CA 1
ATOM 639 C C . GLY A 1 83 ? -9.704 -8.416 4.643 1.00 97.56 83 GLY A C 1
ATOM 640 O O . GLY A 1 83 ? -10.531 -8.986 3.924 1.00 97.56 83 GLY A O 1
ATOM 641 N N . ARG A 1 84 ? -9.021 -7.354 4.204 1.00 97.69 84 ARG A N 1
ATOM 642 C CA . ARG A 1 84 ? -9.269 -6.629 2.945 1.00 97.69 84 ARG A CA 1
ATOM 643 C C . ARG A 1 84 ? -8.040 -6.674 2.033 1.00 97.69 84 ARG A C 1
ATOM 645 O O . ARG A 1 84 ? -6.935 -6.819 2.552 1.00 97.69 84 ARG A O 1
ATOM 652 N N . PRO A 1 85 ? -8.202 -6.541 0.703 1.00 97.75 85 PRO A N 1
ATOM 653 C CA . PRO A 1 85 ? -7.078 -6.500 -0.224 1.00 97.75 85 PRO A CA 1
ATOM 654 C C . PRO A 1 85 ? -6.077 -5.392 0.109 1.00 97.75 85 PRO A C 1
ATOM 656 O O . PRO A 1 85 ? -6.452 -4.256 0.424 1.00 97.75 85 PRO A O 1
ATOM 659 N N . VAL A 1 86 ? -4.796 -5.719 -0.028 1.00 97.94 86 VAL A N 1
ATOM 660 C CA . VAL A 1 86 ? -3.690 -4.770 0.083 1.00 97.94 86 VAL A CA 1
ATOM 661 C C . VAL A 1 86 ? -3.028 -4.683 -1.280 1.00 97.94 86 VAL A C 1
ATOM 663 O O . VAL A 1 86 ? -2.533 -5.674 -1.811 1.00 97.94 86 VAL A O 1
ATOM 666 N N . VAL A 1 87 ? -3.023 -3.483 -1.852 1.00 97.19 87 VAL A N 1
ATOM 667 C CA . VAL A 1 87 ? -2.488 -3.221 -3.188 1.00 97.19 87 VAL A CA 1
ATOM 668 C C . VAL A 1 87 ? -1.268 -2.321 -3.078 1.00 97.19 87 VAL A C 1
ATOM 670 O O . VAL A 1 87 ? -1.259 -1.324 -2.355 1.00 97.19 87 VAL A O 1
ATOM 673 N N . THR A 1 88 ? -0.224 -2.643 -3.833 1.00 96.62 88 THR A N 1
ATOM 674 C CA . THR A 1 88 ? 0.972 -1.800 -3.956 1.00 96.62 88 THR A CA 1
ATOM 675 C C . THR A 1 88 ? 1.205 -1.457 -5.418 1.00 96.62 88 THR A C 1
ATOM 677 O O . THR A 1 88 ? 0.832 -2.231 -6.301 1.00 96.62 88 THR A O 1
ATOM 680 N N . ASN A 1 89 ? 1.838 -0.319 -5.705 1.00 94.38 89 ASN A N 1
ATOM 681 C CA . ASN A 1 89 ? 2.151 0.029 -7.092 1.00 94.38 89 ASN A CA 1
ATOM 682 C C . ASN A 1 89 ? 3.067 -1.015 -7.766 1.00 94.38 89 ASN A C 1
ATOM 684 O O . ASN A 1 89 ? 2.843 -1.353 -8.923 1.00 94.38 89 ASN A O 1
ATOM 688 N N . VAL A 1 90 ? 4.056 -1.560 -7.046 1.00 94.31 90 VAL A N 1
ATOM 689 C CA . VAL A 1 90 ? 4.980 -2.580 -7.567 1.00 94.31 90 VAL A CA 1
ATOM 690 C C . VAL A 1 90 ? 4.225 -3.865 -7.897 1.00 94.31 90 VAL A C 1
ATOM 692 O O . VAL A 1 90 ? 4.340 -4.367 -9.008 1.00 94.31 90 VAL A O 1
ATOM 695 N N . GLN A 1 91 ? 3.409 -4.371 -6.970 1.00 95.00 91 GLN A N 1
ATOM 696 C CA . GLN A 1 91 ? 2.590 -5.570 -7.185 1.00 95.00 91 GLN A CA 1
ATOM 697 C C . GLN A 1 91 ? 1.598 -5.378 -8.340 1.00 95.00 91 GLN A C 1
ATOM 699 O O . GLN A 1 91 ? 1.461 -6.270 -9.172 1.00 95.00 91 GLN A O 1
ATOM 704 N N . ALA A 1 92 ? 0.937 -4.219 -8.420 1.00 95.69 92 ALA A N 1
ATOM 705 C CA . ALA A 1 92 ? -0.037 -3.928 -9.467 1.00 95.69 92 ALA A CA 1
ATOM 706 C C . ALA A 1 92 ? 0.603 -3.838 -10.858 1.00 95.69 92 ALA A C 1
ATOM 708 O O . ALA A 1 92 ? 0.067 -4.394 -11.814 1.00 95.69 92 ALA A O 1
ATOM 709 N N . VAL A 1 93 ? 1.767 -3.189 -10.974 1.00 95.25 93 VAL A N 1
ATOM 710 C CA . VAL A 1 93 ? 2.519 -3.132 -12.237 1.00 95.25 93 VAL A CA 1
ATOM 711 C C . VAL A 1 93 ? 3.011 -4.520 -12.639 1.00 95.25 93 VAL A C 1
ATOM 713 O O . VAL A 1 93 ? 2.894 -4.875 -13.808 1.00 95.25 93 VAL A O 1
ATOM 716 N N . THR A 1 94 ? 3.501 -5.327 -11.695 1.00 95.19 94 THR A N 1
ATOM 717 C CA . THR A 1 94 ? 3.907 -6.713 -11.973 1.00 95.19 94 THR A CA 1
ATOM 718 C C . THR A 1 94 ? 2.725 -7.555 -12.447 1.00 95.19 94 THR A C 1
ATOM 720 O O . THR A 1 94 ? 2.834 -8.220 -13.473 1.00 95.19 94 THR A O 1
ATOM 723 N N . TRP A 1 95 ? 1.580 -7.493 -11.760 1.00 96.19 95 TRP A N 1
ATOM 724 C CA . TRP A 1 95 ? 0.355 -8.188 -12.170 1.00 96.19 95 TRP A CA 1
ATOM 725 C C . TRP A 1 95 ? -0.088 -7.777 -13.579 1.00 96.19 95 TRP A C 1
ATOM 727 O O . TRP A 1 95 ? -0.379 -8.628 -14.419 1.00 96.19 95 TRP A O 1
ATOM 737 N N . TRP A 1 96 ? -0.080 -6.474 -13.869 1.00 96.62 96 TRP A N 1
ATOM 738 C CA . TRP A 1 96 ? -0.415 -5.967 -15.197 1.00 96.62 96 TRP A CA 1
ATOM 739 C C . TRP A 1 96 ? 0.573 -6.460 -16.261 1.00 96.62 96 TRP A C 1
ATOM 741 O O . TRP A 1 96 ? 0.150 -6.903 -17.326 1.00 96.62 96 TRP A O 1
ATOM 751 N N . ALA A 1 97 ? 1.876 -6.431 -15.969 1.00 96.62 97 ALA A N 1
ATOM 752 C CA . ALA A 1 97 ? 2.914 -6.857 -16.901 1.00 96.62 97 ALA A CA 1
ATOM 753 C C . ALA A 1 97 ? 2.796 -8.346 -17.245 1.00 96.62 97 ALA A C 1
ATOM 755 O O . ALA A 1 97 ? 2.856 -8.683 -18.424 1.00 96.62 97 ALA A O 1
ATOM 756 N N . LEU A 1 98 ? 2.572 -9.216 -16.250 1.00 96.06 98 LEU A N 1
ATOM 757 C CA . LEU A 1 98 ? 2.357 -10.653 -16.466 1.00 96.06 98 LEU A CA 1
ATOM 758 C C . LEU A 1 98 ? 1.164 -10.905 -17.396 1.00 96.06 98 LEU A C 1
ATOM 760 O O . LEU A 1 98 ? 1.277 -11.676 -18.347 1.00 96.06 98 LEU A O 1
ATOM 764 N N . ASN A 1 99 ? 0.054 -10.197 -17.172 1.00 95.38 99 ASN A N 1
ATOM 765 C CA . ASN A 1 99 ? -1.124 -10.279 -18.032 1.00 95.38 99 ASN A CA 1
ATOM 766 C C . ASN A 1 99 ? -0.857 -9.762 -19.452 1.00 95.38 99 ASN A C 1
ATOM 768 O O . ASN A 1 99 ? -1.249 -10.402 -20.425 1.00 95.38 99 ASN A O 1
ATOM 772 N N . ALA A 1 100 ? -0.157 -8.635 -19.587 1.00 97.25 100 ALA A N 1
ATOM 773 C CA . ALA A 1 100 ? 0.131 -8.021 -20.881 1.00 97.25 100 ALA A CA 1
ATOM 774 C C . ALA A 1 100 ? 0.993 -8.909 -21.795 1.00 97.25 100 ALA A C 1
ATOM 776 O O . ALA A 1 100 ? 0.853 -8.843 -23.015 1.00 97.25 100 ALA A O 1
ATOM 777 N N . ILE A 1 101 ? 1.865 -9.744 -21.220 1.00 97.19 101 ILE A N 1
ATOM 778 C CA . ILE A 1 101 ? 2.740 -10.660 -21.972 1.00 97.19 101 ILE A CA 1
ATOM 779 C C . ILE A 1 101 ? 2.207 -12.100 -22.042 1.00 97.19 101 ILE A C 1
ATOM 781 O O . ILE A 1 101 ? 2.901 -12.977 -22.549 1.00 97.19 101 ILE A O 1
ATOM 785 N N . GLY A 1 102 ? 0.997 -12.359 -21.535 1.00 96.12 102 GLY A N 1
ATOM 786 C CA . GLY A 1 102 ? 0.377 -13.686 -21.570 1.00 96.12 102 GLY A CA 1
ATOM 787 C C . GLY A 1 102 ? 1.038 -14.723 -20.657 1.00 96.12 102 GLY A C 1
ATOM 788 O O . GLY A 1 102 ? 0.939 -15.918 -20.926 1.00 96.12 102 GLY A O 1
ATOM 789 N N . VAL A 1 103 ? 1.721 -14.294 -19.591 1.00 96.19 103 VAL A N 1
ATOM 790 C CA . VAL A 1 103 ? 2.218 -15.213 -18.560 1.00 96.19 103 VAL A CA 1
ATOM 791 C C . VAL A 1 103 ? 1.075 -15.537 -17.609 1.00 96.19 103 VAL A C 1
ATOM 793 O O . VAL A 1 103 ? 0.495 -14.643 -16.990 1.00 96.19 103 VAL A O 1
ATOM 796 N N . ASP A 1 104 ? 0.776 -16.825 -17.467 1.00 92.62 104 ASP A N 1
ATOM 797 C CA . ASP A 1 104 ? -0.309 -17.347 -16.627 1.00 92.62 104 ASP A CA 1
ATOM 798 C C . ASP A 1 104 ? 0.141 -17.750 -15.212 1.00 92.62 104 ASP A C 1
ATOM 800 O O . ASP A 1 104 ? -0.699 -18.044 -14.363 1.00 92.62 104 ASP A O 1
ATOM 804 N N . ASP A 1 105 ? 1.442 -17.700 -14.915 1.00 92.94 105 ASP A N 1
ATOM 805 C CA . ASP A 1 105 ? 1.960 -17.993 -13.577 1.00 92.94 105 ASP A CA 1
ATOM 806 C C . ASP A 1 105 ? 1.464 -16.958 -12.558 1.00 92.94 105 ASP A C 1
ATOM 808 O O . ASP A 1 105 ? 1.612 -15.744 -12.742 1.00 92.94 105 ASP A O 1
ATOM 812 N N . ARG A 1 106 ? 0.857 -17.436 -11.468 1.00 92.81 106 ARG A N 1
ATOM 813 C CA . ARG A 1 106 ? 0.304 -16.602 -10.391 1.00 92.81 106 ARG A CA 1
ATOM 814 C C . ARG A 1 106 ? 0.933 -16.989 -9.054 1.00 92.81 106 ARG A C 1
ATOM 816 O O . ARG A 1 106 ? 0.510 -17.969 -8.438 1.00 92.81 106 ARG A O 1
ATOM 823 N N . PRO A 1 107 ? 1.983 -16.274 -8.610 1.00 89.06 107 PRO A N 1
ATOM 824 C CA . PRO A 1 107 ? 2.670 -16.617 -7.376 1.00 89.06 107 PRO A CA 1
ATOM 825 C C . PRO A 1 107 ? 1.800 -16.296 -6.155 1.00 89.06 107 PRO A C 1
ATOM 827 O O . PRO A 1 107 ? 1.238 -15.208 -6.026 1.00 89.06 107 PRO A O 1
ATOM 830 N N . ASN A 1 108 ? 1.739 -17.246 -5.222 1.00 88.38 108 ASN A N 1
ATOM 831 C CA . ASN A 1 108 ? 1.073 -17.070 -3.933 1.00 88.38 108 ASN A CA 1
ATOM 832 C C . ASN A 1 108 ? 1.962 -16.302 -2.941 1.00 88.38 108 ASN A C 1
ATOM 834 O O . ASN A 1 108 ? 3.180 -16.244 -3.091 1.00 88.38 108 ASN A O 1
ATOM 838 N N . GLY A 1 109 ? 1.350 -15.735 -1.896 1.00 88.94 109 GLY A N 1
ATOM 839 C CA . GLY A 1 109 ? 2.066 -15.059 -0.802 1.00 88.94 109 GLY A CA 1
ATOM 840 C C . GLY A 1 109 ? 2.383 -13.579 -1.041 1.00 88.94 109 GLY A C 1
ATOM 841 O O . GLY A 1 109 ? 2.850 -12.903 -0.131 1.00 88.94 109 GLY A O 1
ATOM 842 N N . PHE A 1 110 ? 2.063 -13.046 -2.221 1.00 93.44 110 PHE A N 1
ATOM 843 C CA . PHE A 1 110 ? 2.268 -11.637 -2.578 1.00 93.44 110 PHE A CA 1
ATOM 844 C C . PHE A 1 110 ? 0.953 -10.868 -2.708 1.00 93.44 110 PHE A C 1
ATOM 846 O O . PHE A 1 110 ? 0.866 -9.937 -3.501 1.00 93.44 110 PHE A O 1
ATOM 853 N N . GLY A 1 111 ? -0.064 -11.271 -1.945 1.00 94.94 111 GLY A N 1
ATOM 854 C CA . GLY A 1 111 ? -1.394 -10.665 -1.898 1.00 94.94 111 GLY A CA 1
ATOM 855 C C . GLY A 1 111 ? -2.386 -11.162 -2.946 1.00 94.94 111 GLY A C 1
ATOM 856 O O . GLY A 1 111 ? -2.003 -11.755 -3.957 1.00 94.94 111 GLY A O 1
ATOM 857 N N . ARG A 1 112 ? -3.671 -10.872 -2.712 1.00 96.19 112 ARG A N 1
ATOM 858 C CA . ARG A 1 112 ? -4.800 -11.309 -3.552 1.00 96.19 112 ARG A CA 1
ATOM 859 C C . ARG A 1 112 ? -4.634 -10.894 -5.011 1.00 96.19 112 ARG A C 1
ATOM 861 O O . ARG A 1 112 ? -4.846 -11.724 -5.883 1.00 96.19 112 ARG A O 1
ATOM 868 N N . LEU A 1 113 ? -4.201 -9.658 -5.282 1.00 96.56 113 LEU A N 1
ATOM 869 C CA . LEU A 1 113 ? -4.078 -9.143 -6.652 1.00 96.56 113 LEU A CA 1
ATOM 870 C C . LEU A 1 113 ? -3.136 -9.991 -7.516 1.00 96.56 113 LEU A C 1
ATOM 872 O O . LEU A 1 113 ? -3.505 -10.375 -8.618 1.00 96.56 113 LEU A O 1
ATOM 876 N N . LEU A 1 114 ? -1.935 -10.317 -7.027 1.00 95.06 114 LEU A N 1
ATOM 877 C CA . LEU A 1 114 ? -0.956 -11.055 -7.836 1.00 95.06 114 LEU A CA 1
ATOM 878 C C . LEU A 1 114 ? -1.347 -12.529 -8.052 1.00 95.06 114 LEU A C 1
ATOM 880 O O . LEU A 1 114 ? -0.847 -13.166 -8.977 1.00 95.06 114 LEU A O 1
ATOM 884 N N . ALA A 1 115 ? -2.271 -13.048 -7.240 1.00 93.88 115 ALA A N 1
ATOM 885 C CA . ALA A 1 115 ? -2.858 -14.373 -7.408 1.00 93.88 115 ALA A CA 1
ATOM 886 C C . ALA A 1 115 ? -4.012 -14.405 -8.437 1.00 93.88 115 ALA A C 1
ATOM 888 O O . ALA A 1 115 ? -4.460 -15.486 -8.817 1.00 9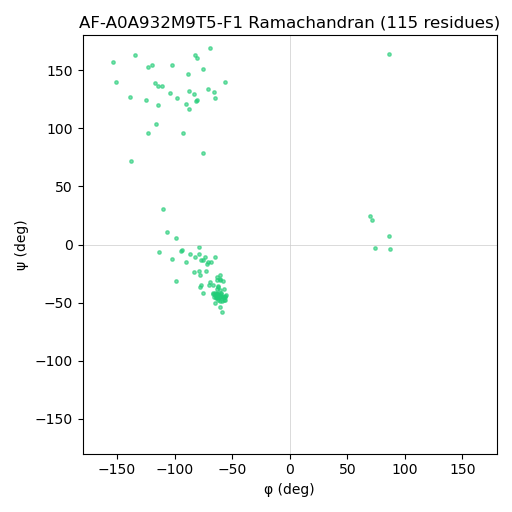3.88 115 ALA A O 1
ATOM 889 N N . MET A 1 116 ? -4.507 -13.247 -8.893 1.00 90.19 116 MET A N 1
ATOM 890 C CA . MET A 1 116 ? -5.636 -13.144 -9.828 1.00 90.19 116 MET A CA 1
ATOM 891 C C . MET A 1 116 ? -5.188 -13.192 -11.291 1.00 90.19 116 MET A C 1
ATOM 893 O O . MET A 1 116 ? -4.136 -12.657 -11.646 1.00 90.19 116 MET A O 1
ATOM 897 N N . LYS A 1 117 ? -6.022 -13.779 -12.155 1.00 79.44 117 LYS A N 1
ATOM 898 C CA . LYS A 1 117 ? -5.886 -13.678 -13.612 1.00 79.44 117 LYS A CA 1
ATOM 899 C C . LYS A 1 117 ? -6.561 -12.406 -14.107 1.00 79.44 117 LYS A C 1
ATOM 901 O O . LYS A 1 117 ? -7.762 -12.237 -13.810 1.00 79.44 117 LYS A O 1
#

Nearest PDB structures (foldseek):
  3ixm-assembly1_A  TM=9.004E-01  e=1.084E-06  Bordetella bronchiseptica
  4ix1-assembly2_F  TM=9.263E-01  e=4.475E-06  Rhodococcus opacus PD630
  3dtv-assembly5_C-4  TM=8.921E-01  e=5.862E-06  Bordetella bronchiseptica
  2dgd-assembly1_A  TM=8.895E-01  e=4.787E-06  Sulfurisphaera tokodaii
  2vlb-assembly4_D  TM=8.877E-01  e=1.847E-05  Bordetella bronchiseptica

pLDDT: mean 93.96, std 3.78, range [79.44, 98.12]

Sequence (117 aa):
MTPYGEATNDQVKTFFGNRGFQIVQVQGLGMERNVDLTRVSSEQVYHLALEVAAKAPEAEALYFPCSRLAVVSLIAPLEQEIGRPVVTNVQAVTWWALNAIGVDDRPNGFGRLLAMK

Radius of gyration: 14.24 Å; Cα contacts (8 Å, |Δi|>4): 151; chains: 1; bounding box: 33×36×34 Å

Mean predicted aligned error: 3.04 Å

Solvent-accessible surface area (backbone atoms only — not comparable to full-atom values): 6894 Å² total; per-residue (Å²): 68,45,58,36,30,68,76,57,49,53,51,52,46,51,59,42,41,78,71,76,44,84,78,87,70,82,53,52,70,57,44,90,53,78,75,60,59,77,73,59,52,59,66,60,52,50,54,52,46,51,54,52,48,66,76,33,77,85,56,76,57,50,51,32,78,54,80,82,61,82,47,65,86,46,24,34,60,47,25,67,74,69,72,36,53,42,48,37,47,58,54,50,50,50,44,49,50,35,57,75,72,70,49,83,81,51,58,78,75,53,21,65,69,37,52,55,132